Protein AF-A0A9Q1IUN9-F1 (afdb_monomer_lite)

Secondary structure (DSSP, 8-state):
-HHHHHHHHHHHSPPTT--S--PPPPTTTTTTGGGGTT-PPP----SS-------------------------------------------SHHHHHHHHHHHHHHHHHHTTS---HHHHHHHHHHHHHTTS-HHHHHHHHHHHHHHHHHHHHHHHHHHHHHHHHHHHGGGTTSS-----

Sequence (180 aa):
MRDAFNNNRKNAEKRSGDGLKSIKPYKYAECMGFLLRHGKPRKTCSNLEKSREEEEEDEDEEEEEEGRGEQADHQSTKRPLQKPTGNKKTSTSVRAELDVAMKEYLMQRASQREEDDLDLFFRSMATTVRKMPEHVKIDLKLKIHEIVHRAEMELMCAQAQAQSQASHSGWAHGMNTFNF

Structure (mmCIF, N/CA/C/O backbone):
data_AF-A0A9Q1IUN9-F1
#
_entry.id   AF-A0A9Q1IUN9-F1
#
loop_
_atom_site.group_PDB
_atom_site.id
_atom_site.type_symbol
_atom_site.label_atom_id
_atom_site.label_alt_id
_atom_site.label_comp_id
_atom_site.label_asym_id
_atom_site.label_entity_id
_atom_site.label_seq_id
_atom_site.pdbx_PDB_ins_code
_atom_site.Cartn_x
_atom_site.Cartn_y
_atom_site.Cartn_z
_atom_site.occupancy
_atom_site.B_iso_or_equiv
_atom_site.auth_seq_id
_atom_site.auth_comp_id
_atom_site.auth_asym_id
_atom_site.auth_atom_id
_atom_site.pdbx_PDB_model_num
ATOM 1 N N . MET A 1 1 ? -8.934 28.512 9.241 1.00 72.56 1 MET A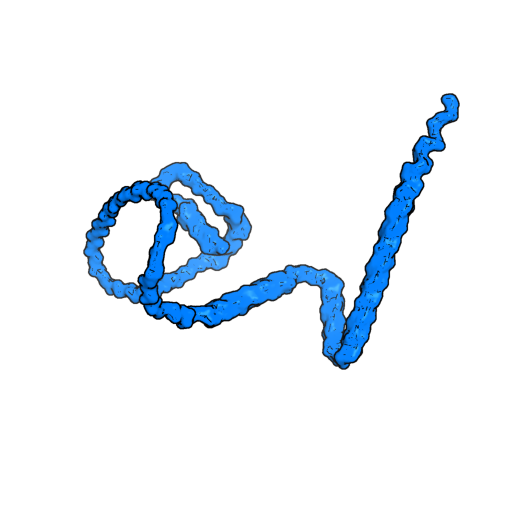 N 1
ATOM 2 C CA . MET A 1 1 ? -9.278 28.762 7.817 1.00 72.56 1 MET A CA 1
ATOM 3 C C . MET A 1 1 ? -10.686 29.334 7.646 1.00 72.56 1 MET A C 1
ATOM 5 O O . MET A 1 1 ? -10.788 30.452 7.163 1.00 72.56 1 MET A O 1
ATOM 9 N N . ARG A 1 2 ? -11.755 28.649 8.094 1.00 80.38 2 ARG A N 1
ATOM 10 C CA . ARG A 1 2 ? -13.145 29.163 8.040 1.00 80.38 2 ARG A CA 1
ATOM 11 C C . ARG A 1 2 ? -13.321 30.525 8.726 1.00 80.38 2 ARG A C 1
ATOM 13 O O . ARG A 1 2 ? -13.939 31.415 8.155 1.00 80.38 2 ARG A O 1
ATOM 20 N N . ASP A 1 3 ? -12.723 30.708 9.901 1.00 81.31 3 ASP A N 1
ATOM 21 C CA . ASP A 1 3 ? -12.873 31.956 10.665 1.00 81.31 3 ASP A CA 1
ATOM 22 C C . ASP A 1 3 ? -12.129 33.135 10.028 1.00 81.31 3 ASP A C 1
ATOM 24 O O . ASP A 1 3 ? -12.653 34.241 10.006 1.00 81.31 3 ASP A O 1
ATOM 28 N N . ALA A 1 4 ? -10.966 32.893 9.413 1.00 83.88 4 ALA A N 1
ATOM 29 C CA . ALA A 1 4 ? -10.219 33.916 8.676 1.00 83.88 4 ALA A CA 1
ATOM 30 C C . ALA A 1 4 ? -10.988 34.409 7.437 1.00 83.88 4 ALA A C 1
ATOM 32 O O . ALA A 1 4 ? -11.047 35.611 7.186 1.00 83.88 4 ALA A O 1
ATOM 33 N N . PHE A 1 5 ? -11.622 33.487 6.703 1.00 85.75 5 PHE A N 1
ATOM 34 C CA . PHE A 1 5 ? -12.505 33.813 5.582 1.00 85.75 5 PHE A CA 1
ATOM 35 C C . PHE A 1 5 ? -13.737 34.608 6.044 1.00 85.75 5 PHE A C 1
ATOM 37 O O . PHE A 1 5 ? -14.050 35.650 5.473 1.00 85.75 5 PHE A O 1
ATOM 44 N N . ASN A 1 6 ? -14.389 34.174 7.128 1.00 83.31 6 ASN A N 1
ATOM 45 C CA . ASN A 1 6 ? -15.547 34.873 7.691 1.00 83.31 6 ASN A CA 1
ATOM 46 C C . ASN A 1 6 ? -15.196 36.273 8.214 1.00 83.31 6 ASN A C 1
ATOM 48 O O . ASN A 1 6 ? -15.979 37.200 8.028 1.00 83.31 6 ASN A O 1
ATOM 52 N N . ASN A 1 7 ? -14.037 36.435 8.858 1.00 82.75 7 ASN A N 1
ATOM 53 C CA . ASN A 1 7 ? -13.590 37.720 9.393 1.00 82.75 7 ASN A CA 1
ATOM 54 C C . ASN A 1 7 ? -13.243 38.707 8.270 1.00 82.75 7 ASN A C 1
ATOM 56 O O . ASN A 1 7 ? -13.704 39.843 8.281 1.00 82.75 7 ASN A O 1
ATOM 60 N N . ASN A 1 8 ? -12.509 38.258 7.244 1.00 85.44 8 ASN A N 1
ATOM 61 C CA . ASN A 1 8 ? -12.222 39.096 6.078 1.00 85.44 8 ASN A CA 1
ATOM 62 C C . ASN A 1 8 ? -13.508 39.525 5.354 1.00 85.44 8 ASN A C 1
ATOM 64 O O . ASN A 1 8 ? -13.620 40.680 4.961 1.00 85.44 8 ASN A O 1
ATOM 68 N N . ARG A 1 9 ? -14.498 38.629 5.245 1.00 83.56 9 ARG A N 1
ATOM 69 C CA . ARG A 1 9 ? -15.792 38.944 4.633 1.00 83.56 9 ARG A CA 1
ATOM 70 C C . ARG A 1 9 ? -16.562 40.014 5.408 1.00 83.56 9 ARG A C 1
ATOM 72 O O . ARG A 1 9 ? -17.039 40.955 4.792 1.00 83.56 9 ARG A O 1
ATOM 79 N N . LYS A 1 10 ? -16.649 39.896 6.739 1.00 82.00 10 LYS A N 1
ATOM 80 C CA . LYS A 1 10 ? -17.292 40.911 7.595 1.00 82.00 10 LYS A CA 1
ATOM 81 C C . LYS A 1 10 ? -16.622 42.277 7.462 1.00 82.00 10 LYS A 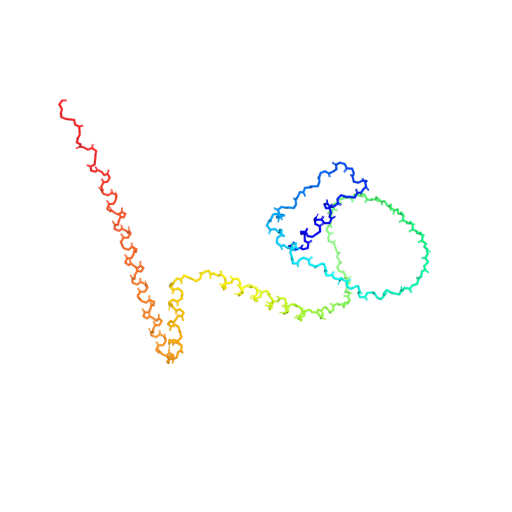C 1
ATOM 83 O O . LYS A 1 10 ? -17.305 43.288 7.448 1.00 82.00 10 LYS A O 1
ATOM 88 N N . ASN A 1 11 ? -15.299 42.291 7.325 1.00 78.50 11 ASN A N 1
ATOM 89 C CA . ASN A 1 11 ? -14.546 43.528 7.146 1.00 78.50 11 ASN A CA 1
ATOM 90 C C . ASN A 1 11 ? -14.668 44.094 5.724 1.00 78.50 11 ASN A C 1
ATOM 92 O O . ASN A 1 11 ? -14.424 45.275 5.537 1.00 78.50 11 ASN A O 1
ATOM 96 N N . ALA A 1 12 ? -15.026 43.271 4.731 1.00 78.62 12 ALA A N 1
ATOM 97 C CA . ALA A 1 12 ? -15.251 43.690 3.347 1.00 78.62 12 ALA A CA 1
ATOM 98 C C . ALA A 1 12 ? -16.657 44.274 3.098 1.00 78.62 12 ALA A C 1
ATOM 100 O O . ALA A 1 12 ? -16.882 44.899 2.059 1.00 78.62 12 ALA A O 1
ATOM 101 N N . GLU A 1 13 ? -17.602 44.070 4.022 1.00 80.38 13 GLU A N 1
ATOM 102 C CA . GLU A 1 13 ? -18.931 44.686 3.989 1.00 80.38 13 GLU A CA 1
ATOM 103 C C . GLU A 1 13 ? -18.785 46.190 4.288 1.00 80.38 13 GLU A C 1
ATOM 105 O O . GLU A 1 13 ? -18.650 46.595 5.440 1.00 80.38 13 GLU A O 1
ATOM 110 N N . LYS A 1 14 ? -18.766 47.015 3.230 1.00 73.31 14 LYS A N 1
ATOM 111 C CA . LYS A 1 14 ? -18.623 48.477 3.326 1.00 73.31 14 LYS A CA 1
ATOM 112 C C . LYS A 1 14 ? -19.720 49.060 4.214 1.00 73.31 14 LYS A C 1
ATOM 114 O O . LYS A 1 14 ? -20.904 48.843 3.948 1.00 73.31 14 LYS A O 1
ATOM 119 N N . ARG A 1 15 ? -19.338 49.833 5.227 1.00 74.75 15 ARG A N 1
ATOM 120 C CA . ARG A 1 15 ? -20.282 50.593 6.057 1.00 74.75 15 ARG A CA 1
ATOM 121 C C . ARG A 1 15 ? -20.416 52.017 5.514 1.00 74.75 15 ARG A C 1
ATOM 123 O O . ARG A 1 15 ? -19.477 52.552 4.930 1.00 74.75 15 ARG A O 1
ATOM 130 N N . SER A 1 16 ? -21.585 52.641 5.675 1.00 69.81 16 SER A N 1
ATOM 131 C CA . SER A 1 16 ? -21.755 54.060 5.324 1.00 69.81 16 SER A CA 1
ATOM 132 C C . SER A 1 16 ? -20.737 54.902 6.095 1.00 69.81 16 SER A C 1
ATOM 134 O O . SER A 1 16 ? -20.696 54.833 7.318 1.00 69.81 16 SER A O 1
ATOM 136 N N . GLY A 1 17 ? -19.904 55.657 5.375 1.00 74.38 17 GLY A N 1
ATOM 137 C CA . GLY A 1 17 ? -18.778 56.411 5.940 1.00 74.38 17 GLY A CA 1
ATOM 138 C C . GLY A 1 17 ? -17.401 55.791 5.678 1.00 74.38 17 GLY A C 1
ATOM 139 O O . GLY A 1 17 ? -16.397 56.481 5.850 1.00 74.38 17 GLY A O 1
ATOM 140 N N . ASP A 1 18 ? -17.327 54.547 5.184 1.00 69.75 18 ASP A N 1
ATOM 141 C CA . ASP A 1 18 ? -16.078 54.005 4.645 1.00 69.75 18 ASP A CA 1
ATOM 142 C C . ASP A 1 18 ? -15.707 54.797 3.388 1.00 69.75 18 ASP A C 1
ATOM 144 O O . ASP A 1 18 ? -16.240 54.585 2.294 1.00 69.75 18 ASP A O 1
ATOM 148 N N . GLY A 1 19 ? -14.784 55.746 3.555 1.00 68.19 19 GLY A N 1
ATOM 149 C CA . GLY A 1 19 ? -14.113 56.419 2.449 1.00 68.19 19 GLY A CA 1
ATOM 150 C C . GLY A 1 19 ? -13.451 55.417 1.494 1.00 68.19 19 GLY A C 1
ATOM 151 O O . GLY A 1 19 ? -13.441 54.212 1.730 1.00 68.19 19 GLY A O 1
ATOM 152 N N . LEU A 1 20 ? -12.873 55.929 0.407 1.00 65.56 20 LEU A N 1
ATOM 153 C CA . LEU A 1 20 ? -12.404 55.220 -0.799 1.00 65.56 20 LEU A CA 1
ATOM 154 C C . LEU A 1 20 ? -11.299 54.137 -0.613 1.00 65.56 20 LEU A C 1
ATOM 156 O O . LEU A 1 20 ? -10.482 53.924 -1.505 1.00 65.56 20 LEU A O 1
ATOM 160 N N . LYS A 1 21 ? -11.212 53.443 0.524 1.00 67.19 21 LYS A N 1
ATOM 161 C CA . LYS A 1 21 ? -10.241 52.380 0.783 1.00 67.19 21 LYS A CA 1
ATOM 162 C C . LYS A 1 21 ? -10.675 51.116 0.043 1.00 67.19 21 LYS A C 1
ATOM 164 O O . LYS A 1 21 ? -11.642 50.448 0.403 1.00 67.19 21 LYS A O 1
ATOM 169 N N . SER A 1 22 ? -9.946 50.773 -1.014 1.00 74.00 22 SER A N 1
ATOM 170 C CA . SER A 1 22 ? -10.119 49.501 -1.711 1.00 74.00 22 SER A CA 1
ATOM 171 C C . SER A 1 22 ? -9.695 48.350 -0.796 1.00 74.00 22 SER A C 1
ATOM 173 O O . SER A 1 22 ? -8.509 48.185 -0.501 1.00 74.00 22 SER A O 1
ATOM 175 N N . ILE A 1 23 ? -10.653 47.544 -0.344 1.00 81.06 23 ILE A N 1
ATOM 176 C CA . ILE A 1 23 ? -10.372 46.357 0.467 1.00 81.06 23 ILE A CA 1
ATOM 177 C C . ILE A 1 23 ? -9.854 45.251 -0.450 1.00 81.06 23 ILE A C 1
ATOM 179 O O . ILE A 1 23 ? -10.505 44.873 -1.425 1.00 81.06 23 ILE A O 1
ATOM 183 N N . LYS A 1 24 ? -8.665 44.728 -0.137 1.00 83.19 24 LYS A N 1
ATOM 184 C CA . LYS A 1 24 ? -8.052 43.639 -0.900 1.00 83.19 24 LYS A CA 1
ATOM 185 C C . LYS A 1 24 ? -8.835 42.333 -0.681 1.00 83.19 24 LYS A C 1
ATOM 187 O O . LYS A 1 24 ? -9.044 41.956 0.476 1.00 83.19 24 LYS A O 1
ATOM 192 N N . PRO A 1 25 ? -9.223 41.611 -1.750 1.00 84.12 25 PRO A N 1
ATOM 193 C CA . PRO A 1 25 ? -9.943 40.349 -1.620 1.00 84.12 25 PRO A CA 1
ATOM 194 C C . PRO A 1 25 ? -9.088 39.278 -0.931 1.00 84.12 25 PRO A C 1
ATOM 196 O O . PRO A 1 25 ? -7.863 39.229 -1.084 1.00 84.12 25 PRO A O 1
ATOM 199 N N . TYR A 1 26 ? -9.742 38.399 -0.166 1.00 88.19 26 TYR A N 1
ATOM 200 C CA . TYR A 1 26 ? -9.075 37.280 0.496 1.00 88.19 26 TYR A CA 1
ATOM 201 C C . TYR A 1 26 ? -8.430 36.335 -0.525 1.00 88.19 26 TYR A C 1
ATOM 203 O O . TYR A 1 26 ? -9.086 35.894 -1.466 1.00 88.19 26 TYR A O 1
ATOM 211 N N . LYS A 1 27 ? -7.165 35.954 -0.289 1.00 90.38 27 LYS A N 1
ATOM 212 C CA . LYS A 1 27 ? -6.340 35.133 -1.200 1.00 90.38 27 LYS A CA 1
ATOM 213 C C . LYS A 1 27 ? -7.010 33.828 -1.662 1.00 90.38 27 LYS A C 1
ATOM 215 O O . LYS A 1 27 ? -6.710 33.350 -2.746 1.00 90.38 27 LYS A O 1
ATOM 220 N N . TYR A 1 28 ? -7.898 33.258 -0.848 1.00 90.94 28 TYR A N 1
ATOM 221 C CA . TYR A 1 28 ? -8.587 31.996 -1.139 1.00 90.94 28 TYR A CA 1
ATOM 222 C C . TYR A 1 28 ? -10.106 32.162 -1.251 1.00 90.94 28 TYR A C 1
ATOM 224 O O . TYR A 1 28 ? -10.840 31.222 -0.960 1.00 90.94 28 TYR A O 1
ATOM 232 N N . ALA A 1 29 ? -10.592 33.356 -1.608 1.00 86.62 29 ALA A N 1
ATOM 233 C CA . ALA A 1 29 ? -12.025 33.633 -1.670 1.00 86.62 29 ALA A CA 1
ATOM 234 C C . ALA A 1 29 ? -12.775 32.667 -2.603 1.00 86.62 29 ALA A C 1
ATOM 236 O O . ALA A 1 29 ? -13.803 32.122 -2.209 1.00 86.62 29 ALA A O 1
ATOM 237 N N . GLU A 1 30 ? -12.218 32.399 -3.786 1.00 87.75 30 GLU A N 1
ATOM 238 C CA . GLU A 1 30 ? -12.815 31.523 -4.803 1.00 87.75 30 GLU A CA 1
ATOM 239 C C . GLU A 1 30 ? -12.954 30.080 -4.300 1.00 87.75 30 GLU A C 1
ATOM 241 O O . GLU A 1 30 ? -14.054 29.529 -4.264 1.00 87.75 30 GLU A O 1
ATOM 246 N N . CYS A 1 31 ? -11.866 29.493 -3.793 1.00 88.69 31 CYS A N 1
ATOM 247 C CA . CYS A 1 31 ? -11.878 28.123 -3.277 1.00 88.69 31 CYS A CA 1
ATOM 248 C C . CYS A 1 31 ? -12.666 27.972 -1.968 1.00 88.69 31 CYS A C 1
ATOM 250 O O . CYS A 1 31 ? -13.022 26.858 -1.608 1.00 88.69 31 CYS A O 1
ATOM 252 N N . MET A 1 32 ? -12.927 29.061 -1.234 1.00 87.38 32 MET A N 1
ATOM 253 C CA . MET A 1 32 ? -13.692 29.053 0.022 1.00 87.38 32 MET A CA 1
ATOM 254 C C . MET A 1 32 ? -15.185 29.350 -0.183 1.00 87.38 32 MET A C 1
ATOM 256 O O . MET A 1 32 ? -15.946 29.318 0.786 1.00 87.38 32 MET A O 1
ATOM 260 N N . GLY A 1 33 ? -15.640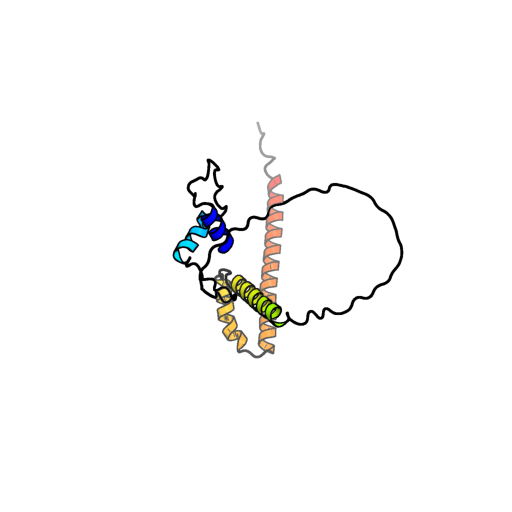 29.574 -1.422 1.00 85.00 33 GLY A N 1
ATOM 261 C CA . GLY A 1 33 ? -17.047 29.847 -1.737 1.00 85.00 33 GLY A CA 1
ATOM 262 C C . GLY A 1 33 ? -18.011 28.749 -1.272 1.00 85.00 33 GLY A C 1
ATOM 263 O O . GLY A 1 33 ? -19.121 29.041 -0.827 1.00 85.00 33 GLY A O 1
ATOM 264 N N . PHE A 1 34 ? -17.573 27.485 -1.252 1.00 89.06 34 PHE A N 1
ATOM 265 C CA . PHE A 1 34 ? -18.389 26.369 -0.752 1.00 89.06 34 PHE A CA 1
ATOM 266 C C . PHE A 1 34 ? -18.766 26.511 0.735 1.00 89.06 34 PHE A C 1
ATOM 268 O O . PHE A 1 34 ? -19.790 25.976 1.168 1.00 89.06 34 PHE A O 1
ATOM 275 N N . LEU A 1 35 ? -17.986 27.266 1.525 1.00 87.06 35 LEU A N 1
ATOM 276 C CA . LEU A 1 35 ? -18.287 27.517 2.937 1.00 87.06 35 LEU A CA 1
ATOM 277 C C . LEU A 1 35 ? -19.573 28.326 3.121 1.00 87.06 35 LEU A C 1
ATOM 279 O O . LEU A 1 35 ? -20.178 28.241 4.188 1.00 87.06 35 LEU A O 1
ATOM 283 N N . LEU A 1 36 ? -20.019 29.064 2.099 1.00 80.88 36 LEU A N 1
ATOM 284 C CA . LEU A 1 36 ? -21.261 29.837 2.138 1.00 80.88 36 LEU A CA 1
ATOM 285 C C . LEU A 1 36 ? -22.485 28.925 2.278 1.00 80.88 36 LEU A C 1
ATOM 287 O O . LEU A 1 36 ? -23.382 29.214 3.068 1.00 80.88 36 LEU A O 1
ATOM 291 N N . ARG A 1 37 ? -22.486 27.777 1.588 1.00 82.81 37 ARG A N 1
ATOM 292 C CA . ARG A 1 37 ? -23.610 26.826 1.589 1.00 82.81 37 ARG A CA 1
ATOM 293 C C . ARG A 1 37 ? -23.842 26.179 2.959 1.00 82.81 37 ARG A C 1
ATOM 295 O O . ARG A 1 37 ? -24.975 25.874 3.316 1.00 82.81 37 ARG A O 1
ATOM 302 N N . HIS A 1 38 ? -22.779 25.996 3.742 1.00 78.31 38 HIS A N 1
ATOM 303 C CA . HIS A 1 38 ? -22.807 25.288 5.034 1.00 78.31 38 HIS A CA 1
ATOM 304 C C . HIS A 1 38 ? -22.421 26.198 6.219 1.00 78.31 38 HIS A C 1
ATOM 306 O O . HIS A 1 38 ? -22.106 25.752 7.329 1.00 78.31 38 HIS A O 1
ATOM 312 N N . GLY A 1 39 ? -22.436 27.506 5.971 1.00 76.19 39 GLY A N 1
ATOM 313 C CA . GLY A 1 39 ? -21.833 28.567 6.762 1.00 76.19 39 GLY A CA 1
ATOM 314 C C . GLY A 1 39 ? -22.674 29.129 7.903 1.00 76.19 39 GLY A C 1
ATOM 315 O O . GLY A 1 39 ? -22.612 30.334 8.108 1.00 76.19 39 GLY A O 1
ATOM 316 N N . LYS A 1 40 ? -23.485 28.348 8.632 1.00 77.19 40 LYS A N 1
ATOM 317 C CA . LYS A 1 40 ? -24.317 28.940 9.701 1.00 77.19 40 LYS A CA 1
ATOM 318 C C . LYS A 1 40 ? -23.425 29.537 10.810 1.00 77.19 40 LYS A C 1
ATOM 320 O O . LYS A 1 40 ? -22.537 28.824 11.294 1.00 77.19 40 LYS A O 1
ATOM 325 N N . PRO A 1 41 ? -23.609 30.815 11.200 1.00 73.00 41 PRO A N 1
ATOM 326 C CA . PRO A 1 41 ? -22.869 31.398 12.310 1.00 73.00 41 PRO A CA 1
ATOM 327 C C . PRO A 1 41 ? -23.253 30.661 13.593 1.00 73.00 41 PRO A C 1
ATOM 329 O O . PRO A 1 41 ? -24.433 30.440 13.868 1.00 73.00 41 PRO A O 1
ATOM 332 N N . ARG A 1 42 ? -22.253 30.244 14.371 1.00 77.00 42 ARG A N 1
ATOM 333 C CA . ARG A 1 42 ? -22.508 29.671 15.693 1.00 77.00 42 ARG A CA 1
ATOM 334 C C . ARG A 1 42 ? -22.925 30.811 16.614 1.00 77.00 42 ARG A C 1
ATOM 336 O O . ARG A 1 42 ? -22.262 31.847 16.629 1.00 77.00 42 ARG A O 1
ATOM 343 N N . LYS A 1 43 ? -24.001 30.619 17.377 1.00 74.00 43 LYS A N 1
ATOM 344 C CA . LYS A 1 43 ? -24.307 31.500 18.504 1.00 74.00 43 LYS A CA 1
ATOM 345 C C . LYS A 1 43 ? -23.231 31.249 19.554 1.00 74.00 43 LYS A C 1
ATOM 347 O O . LYS A 1 43 ? -23.158 30.158 20.108 1.00 74.00 43 LYS A O 1
ATOM 352 N N . THR A 1 44 ? -22.347 32.214 19.751 1.00 73.88 44 THR A N 1
ATOM 353 C CA . THR A 1 44 ? -21.416 32.191 20.874 1.00 73.88 44 THR A CA 1
ATOM 354 C C . THR A 1 44 ? -22.200 32.625 22.100 1.00 73.88 44 THR A C 1
ATOM 356 O O . THR A 1 44 ? -22.578 33.790 22.208 1.00 73.88 44 THR A O 1
ATOM 359 N N . CYS A 1 45 ? -22.502 31.687 22.990 1.00 63.84 45 CYS A N 1
ATOM 360 C CA . CYS A 1 45 ? -22.988 32.035 24.316 1.00 63.84 45 CYS A CA 1
ATOM 361 C C . CYS A 1 45 ? -21.776 32.500 25.129 1.00 63.84 45 CYS A C 1
ATOM 363 O O . CYS A 1 45 ? -20.788 31.773 25.223 1.00 63.84 45 CYS A O 1
ATOM 365 N N . SER A 1 46 ? -21.824 33.727 25.646 1.00 71.69 46 SER A N 1
ATOM 366 C CA . SER A 1 46 ? -20.876 34.166 26.668 1.00 71.69 46 SER A CA 1
ATOM 367 C C . SER A 1 46 ? -21.216 33.436 27.964 1.00 71.69 46 SER A C 1
ATOM 369 O O . SER A 1 46 ? -22.390 33.331 28.306 1.00 71.69 46 SER A O 1
ATOM 371 N N . ASN A 1 47 ? -20.205 32.942 28.677 1.00 64.56 47 ASN A N 1
ATOM 372 C CA . ASN A 1 47 ? -20.391 32.404 30.027 1.00 64.56 47 ASN A CA 1
ATOM 373 C C . ASN A 1 47 ? -20.509 33.518 31.083 1.00 64.56 47 ASN A C 1
ATOM 375 O O . ASN A 1 47 ? -20.633 33.206 32.262 1.00 64.56 47 ASN A O 1
ATOM 379 N N . LEU A 1 48 ? -20.459 34.798 30.687 1.00 59.69 48 LEU A N 1
ATOM 380 C CA . LEU A 1 48 ? -20.904 35.875 31.562 1.00 59.69 48 LEU A CA 1
ATOM 381 C C . LEU A 1 48 ? -22.428 35.927 31.545 1.00 59.69 48 LEU A C 1
ATOM 383 O O . LEU A 1 48 ? -23.051 36.145 30.504 1.00 59.69 48 LEU A O 1
ATOM 387 N N . GLU A 1 49 ? -22.995 3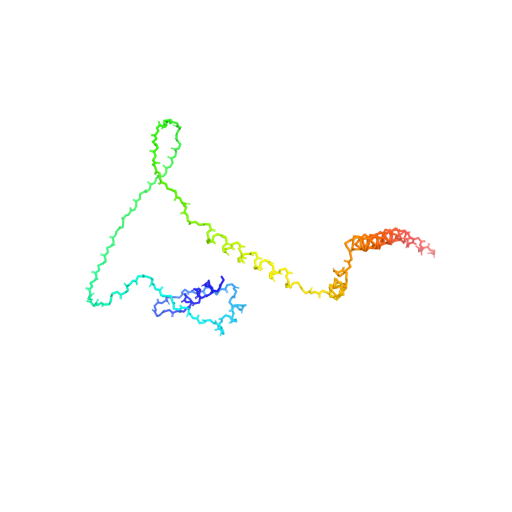5.728 32.724 1.00 50.56 49 GLU A N 1
ATOM 388 C CA . GLU A 1 49 ? -24.387 35.985 33.038 1.00 50.56 49 GLU A CA 1
ATOM 389 C C . GLU A 1 49 ? -24.719 37.426 32.629 1.00 50.56 49 GLU A C 1
ATOM 391 O O . GLU A 1 49 ? -24.196 38.393 33.180 1.00 50.56 49 GLU A O 1
ATOM 396 N N . LYS A 1 50 ? -25.525 37.573 31.574 1.00 51.22 50 LYS A N 1
ATOM 397 C CA . LYS A 1 50 ? -26.068 38.867 31.171 1.00 51.22 50 LYS A CA 1
ATOM 398 C C . LYS A 1 50 ? -27.264 39.143 32.071 1.00 51.22 50 LYS A C 1
ATOM 400 O O . LYS A 1 50 ? -28.393 38.820 31.703 1.00 51.22 50 LYS A O 1
ATOM 405 N N . SER A 1 51 ? -27.003 39.710 33.243 1.00 43.16 51 SER A N 1
ATOM 406 C CA . SER A 1 51 ? -28.020 40.412 34.019 1.00 43.16 51 SER A CA 1
ATOM 407 C C . SER A 1 51 ? -28.541 41.535 33.129 1.00 43.16 51 SER A C 1
ATOM 409 O O . SER A 1 51 ? -27.797 42.418 32.706 1.00 43.16 51 SER A O 1
ATOM 411 N N . ARG A 1 52 ? -29.801 41.420 32.731 1.00 49.28 52 ARG A N 1
ATOM 412 C CA . ARG A 1 52 ? -30.532 42.461 32.026 1.00 49.28 52 ARG A CA 1
ATOM 413 C C . ARG A 1 52 ? -31.203 43.304 33.096 1.00 49.28 52 ARG A C 1
ATOM 415 O O . ARG A 1 52 ? -32.075 42.767 33.760 1.00 49.28 52 ARG A O 1
ATOM 422 N N . GLU A 1 53 ? -30.826 44.569 33.192 1.00 42.97 53 GLU A N 1
ATOM 423 C CA . GLU A 1 53 ? -31.730 45.704 33.385 1.00 42.97 53 GLU A CA 1
ATOM 424 C C . GLU A 1 53 ? -30.971 46.997 33.050 1.00 42.97 53 GLU A C 1
ATOM 426 O O . GLU A 1 53 ? -29.743 47.018 33.020 1.00 42.97 53 GLU A O 1
ATOM 431 N N . GLU A 1 54 ? -31.739 47.969 32.583 1.00 45.94 54 GLU A N 1
ATOM 432 C CA . GLU A 1 54 ? -31.364 49.191 31.871 1.00 45.94 54 GLU A CA 1
ATOM 433 C C . GLU A 1 54 ? -30.641 50.194 32.778 1.00 45.94 54 GLU A C 1
ATOM 435 O O . GLU A 1 54 ? -31.015 50.302 33.937 1.00 45.94 54 GLU A O 1
ATOM 440 N N . GLU A 1 55 ? -29.658 50.932 32.250 1.00 37.28 55 GLU A N 1
ATOM 441 C CA . GLU A 1 55 ? -29.549 52.400 32.353 1.00 37.28 55 GLU A CA 1
ATOM 442 C C . GLU A 1 55 ? -28.286 52.902 31.633 1.00 37.28 55 GLU A C 1
ATOM 444 O O . GLU A 1 55 ? -27.306 52.177 31.450 1.00 37.28 55 GLU A O 1
ATOM 449 N N . GLU A 1 56 ? -28.415 54.115 31.103 1.00 45.53 56 GLU A N 1
ATOM 450 C CA . GLU A 1 56 ? -27.395 54.926 30.447 1.00 45.53 56 GLU A CA 1
ATOM 451 C C . GLU A 1 56 ? -26.210 55.174 31.386 1.00 45.53 56 GLU A C 1
ATOM 453 O O . GLU A 1 56 ? -26.427 55.356 32.575 1.00 45.53 56 GLU A O 1
ATOM 458 N N . GLU A 1 57 ? -24.989 55.233 30.854 1.00 35.38 57 GLU A N 1
ATOM 459 C CA . GLU A 1 57 ? -24.039 56.305 31.179 1.00 35.38 57 GLU A CA 1
ATOM 460 C C . GLU A 1 57 ? -22.806 56.191 30.275 1.00 35.38 57 GLU A C 1
ATOM 462 O O . GLU A 1 57 ? -22.173 55.138 30.145 1.00 35.38 57 GLU A O 1
ATOM 467 N N . ASP A 1 58 ? -22.560 57.297 29.576 1.00 37.94 58 ASP A N 1
ATOM 468 C CA . ASP A 1 58 ? -21.296 57.654 28.955 1.00 37.94 58 ASP A CA 1
ATOM 469 C C . ASP A 1 58 ? -20.187 57.622 30.006 1.00 37.94 58 ASP A C 1
ATOM 471 O O . ASP A 1 58 ? -20.401 58.096 31.114 1.00 37.94 58 ASP A O 1
ATOM 475 N N . GLU A 1 59 ? -18.997 57.147 29.645 1.00 38.72 59 GLU A N 1
ATOM 476 C CA . GLU A 1 59 ? -17.759 57.690 30.207 1.00 38.72 59 GLU A CA 1
ATOM 477 C C . GLU A 1 59 ? -16.590 57.308 29.292 1.00 38.72 59 GLU A C 1
ATOM 479 O O . GLU A 1 59 ? -16.109 56.170 29.238 1.00 38.72 59 GLU A O 1
ATOM 484 N N . ASP A 1 60 ? -16.222 58.304 28.486 1.00 36.62 60 ASP A N 1
ATOM 485 C CA . ASP A 1 60 ? -14.886 58.502 27.950 1.00 36.62 60 ASP A CA 1
ATOM 486 C C . ASP A 1 60 ? -13.869 58.452 29.093 1.00 36.62 60 ASP A C 1
ATOM 488 O O . ASP A 1 60 ? -14.082 59.073 30.127 1.00 36.62 60 ASP A O 1
ATOM 492 N N . GLU A 1 61 ? -12.728 57.802 28.876 1.00 39.19 61 GLU A N 1
ATOM 493 C CA . GLU A 1 61 ? -11.488 58.250 29.509 1.00 39.19 61 GLU A CA 1
ATOM 494 C C . GLU A 1 61 ? -10.313 57.941 28.571 1.00 39.19 61 GLU A C 1
ATOM 496 O O . GLU A 1 61 ? -9.847 56.808 28.397 1.00 39.19 61 GLU A O 1
ATOM 501 N N . GLU A 1 62 ? -9.931 59.019 27.887 1.00 33.75 62 GLU A N 1
ATOM 502 C CA . GLU A 1 62 ? -8.613 59.338 27.351 1.00 33.75 62 GLU A CA 1
ATOM 503 C C . GLU A 1 62 ? -7.559 59.151 28.471 1.00 33.75 62 GLU A C 1
ATOM 505 O O . GLU A 1 62 ? -7.877 59.157 29.653 1.00 33.75 62 GLU A O 1
ATOM 510 N N . GLU A 1 63 ? -6.306 58.802 28.217 1.00 38.34 63 GLU A N 1
ATOM 511 C CA . GLU A 1 63 ? -5.206 59.716 27.876 1.00 38.34 63 GLU A CA 1
ATOM 512 C C . GLU A 1 63 ? -3.930 58.837 27.959 1.00 38.34 63 GLU A C 1
ATOM 514 O O . GLU A 1 63 ? -3.854 57.919 28.780 1.00 38.34 63 GLU A O 1
ATOM 519 N N . GLU A 1 64 ? -3.057 58.847 26.946 1.00 37.97 64 GLU A N 1
ATOM 520 C CA . GLU A 1 64 ? -1.773 59.588 26.931 1.00 37.97 64 GLU A CA 1
ATOM 521 C C . GLU A 1 64 ? -0.717 59.026 27.914 1.00 37.97 64 GLU A C 1
ATOM 523 O O . GLU A 1 64 ? -1.014 58.527 28.987 1.00 37.97 64 GLU A O 1
ATOM 528 N N . GLU A 1 65 ? 0.585 59.008 27.664 1.00 36.97 65 GLU A N 1
ATOM 529 C CA . GLU A 1 65 ? 1.433 59.402 26.549 1.00 36.97 65 GLU A CA 1
ATOM 530 C C . GLU A 1 65 ? 2.810 58.740 26.777 1.00 36.97 65 GLU A C 1
ATOM 532 O O . GLU A 1 65 ? 3.122 58.242 27.856 1.00 36.97 65 GLU A O 1
ATOM 537 N N . GLU A 1 66 ? 3.605 58.762 25.710 1.00 31.62 66 GLU A N 1
ATOM 538 C CA . GLU A 1 66 ? 5.065 58.901 25.616 1.00 31.62 66 GLU A CA 1
ATOM 539 C C . GLU A 1 66 ? 6.047 58.384 26.690 1.00 31.62 66 GLU A C 1
ATOM 541 O O . GLU A 1 66 ? 5.963 58.628 27.888 1.00 31.62 66 GLU A O 1
ATOM 546 N N . GLY A 1 67 ? 7.161 57.815 26.203 1.00 33.84 67 GLY A N 1
ATOM 547 C CA . GLY A 1 67 ? 8.349 57.649 27.046 1.00 33.84 67 GLY A CA 1
ATOM 548 C C . GLY A 1 67 ? 9.531 56.889 26.444 1.00 33.84 67 GLY A C 1
ATOM 549 O O . GLY A 1 67 ? 9.919 55.848 26.955 1.00 33.84 67 GLY A O 1
ATOM 550 N N . ARG A 1 68 ? 10.081 57.419 25.348 1.00 32.59 68 ARG A N 1
ATOM 551 C CA . ARG A 1 68 ? 11.438 57.253 24.768 1.00 32.59 68 ARG A CA 1
ATOM 552 C C . ARG A 1 68 ? 12.570 56.621 25.628 1.00 32.59 68 ARG A C 1
ATOM 554 O O . ARG A 1 68 ? 12.746 56.973 26.786 1.00 32.59 68 ARG A O 1
ATOM 561 N N . GLY A 1 69 ? 13.488 55.920 24.936 1.00 32.50 69 GLY A N 1
ATOM 562 C CA . GLY A 1 69 ? 14.942 55.851 25.238 1.00 32.50 69 GLY A CA 1
ATOM 563 C C . GLY A 1 69 ? 15.460 54.451 25.610 1.00 32.50 69 GLY A C 1
ATOM 564 O O . GLY A 1 69 ? 15.161 53.946 26.680 1.00 32.50 69 GLY A O 1
ATOM 565 N N . GLU A 1 70 ? 16.031 53.669 24.689 1.00 34.69 70 GLU A N 1
ATOM 566 C CA . GLU A 1 70 ? 17.455 53.599 24.281 1.00 34.69 70 GLU A CA 1
ATOM 567 C C . GLU A 1 70 ? 18.485 53.132 25.339 1.00 34.69 70 GLU A C 1
ATOM 569 O O . GLU A 1 70 ? 18.812 53.836 26.282 1.00 34.69 70 GLU A O 1
ATOM 574 N N . GLN A 1 71 ? 19.078 51.975 25.005 1.00 34.03 71 GLN A N 1
ATOM 575 C CA . GLN A 1 71 ? 20.491 51.574 25.109 1.00 34.03 71 GLN A CA 1
ATOM 576 C C . GLN A 1 71 ? 21.172 51.172 26.438 1.00 34.03 71 GLN A C 1
ATOM 578 O O . GLN A 1 71 ? 21.112 51.831 27.465 1.00 34.03 71 GLN A O 1
ATOM 583 N N . ALA A 1 72 ? 21.992 50.127 26.238 1.00 35.28 72 ALA A N 1
ATOM 584 C CA . ALA A 1 72 ? 23.276 49.794 26.861 1.00 35.28 72 ALA A CA 1
ATOM 585 C C . ALA A 1 72 ? 23.296 49.012 28.192 1.00 35.28 72 ALA A C 1
ATOM 587 O O . ALA A 1 72 ? 23.084 49.529 29.280 1.00 35.28 72 ALA A O 1
ATOM 588 N N . ASP A 1 73 ? 23.611 47.719 28.031 1.00 35.66 73 ASP A N 1
ATOM 589 C CA . ASP A 1 73 ? 24.779 47.021 28.596 1.00 35.66 73 ASP A CA 1
ATOM 590 C C . ASP A 1 73 ? 25.283 47.483 29.977 1.00 35.66 73 ASP A C 1
ATOM 592 O O . ASP A 1 73 ? 25.864 48.555 30.094 1.00 35.66 73 ASP A O 1
ATOM 596 N N . HIS A 1 74 ? 25.153 46.624 30.997 1.00 40.78 74 HIS A N 1
ATOM 597 C CA . HIS A 1 74 ? 26.273 46.303 31.885 1.00 40.78 74 HIS A CA 1
ATOM 598 C C . HIS A 1 74 ? 26.012 45.096 32.798 1.00 40.78 74 HIS A C 1
ATOM 600 O O . HIS A 1 74 ? 24.893 44.732 33.157 1.00 40.78 74 HIS A O 1
ATOM 606 N N . GLN A 1 75 ? 27.135 44.465 33.130 1.00 38.25 75 GLN A N 1
ATOM 607 C CA . GLN A 1 75 ? 27.334 43.216 33.849 1.00 38.25 75 GLN A CA 1
ATOM 608 C C . GLN A 1 75 ? 26.775 43.168 35.278 1.00 38.25 75 GLN A C 1
ATOM 610 O O . GLN A 1 75 ? 26.840 44.130 36.030 1.00 38.25 75 GLN A O 1
ATOM 615 N N . SER A 1 76 ? 26.423 41.934 35.662 1.00 43.41 76 SER A N 1
ATOM 616 C CA . SER A 1 76 ? 26.733 41.277 36.941 1.00 43.41 76 SER A CA 1
ATOM 617 C C . SER A 1 76 ? 26.451 42.049 38.235 1.00 43.41 76 SER A C 1
ATOM 619 O O . SER A 1 76 ? 27.196 42.937 38.633 1.00 43.41 76 SER A O 1
ATOM 621 N N . THR A 1 77 ? 25.476 41.571 39.013 1.00 37.72 77 THR A N 1
ATOM 622 C CA . THR A 1 77 ? 25.719 41.035 40.368 1.00 37.72 77 THR A CA 1
ATOM 623 C C . THR A 1 77 ? 24.418 40.565 41.040 1.00 37.72 77 THR A C 1
ATOM 625 O O . THR A 1 77 ? 23.359 41.148 40.857 1.00 37.72 77 THR A O 1
ATOM 628 N N . LYS A 1 78 ? 24.564 39.542 41.899 1.00 39.97 78 LYS A N 1
ATOM 629 C CA . LYS A 1 78 ? 23.723 39.210 43.072 1.00 39.97 78 LYS A CA 1
ATOM 630 C C . LYS A 1 78 ? 22.331 38.579 42.828 1.00 39.97 78 LYS A C 1
ATOM 632 O O . LYS A 1 78 ? 21.329 39.239 42.596 1.00 39.97 78 LYS A O 1
ATOM 637 N N . ARG A 1 79 ? 22.260 37.258 43.071 1.00 42.31 79 ARG A N 1
ATOM 638 C CA . ARG A 1 79 ? 21.110 36.597 43.745 1.00 42.31 79 ARG A CA 1
ATOM 639 C C . ARG A 1 79 ? 20.851 37.286 45.106 1.00 42.31 79 ARG A C 1
ATOM 641 O O . ARG A 1 79 ? 21.818 37.847 45.621 1.00 42.31 79 ARG A O 1
ATOM 648 N N . PRO A 1 80 ? 19.678 37.171 45.770 1.00 48.19 80 PRO A N 1
ATOM 649 C CA . PRO A 1 80 ? 18.608 36.171 45.605 1.00 48.19 80 PRO A CA 1
ATOM 650 C C . PRO A 1 80 ? 17.185 36.777 45.587 1.00 48.19 80 PRO A C 1
ATOM 652 O O . PRO A 1 80 ? 17.003 37.921 45.962 1.00 48.19 80 PRO A O 1
ATOM 655 N N . LEU A 1 81 ? 16.162 36.001 45.218 1.00 41.38 81 LEU A N 1
ATOM 656 C CA . LEU A 1 81 ? 14.862 35.972 45.913 1.00 41.38 81 LEU A CA 1
ATOM 657 C C . LEU A 1 81 ? 14.029 34.830 45.314 1.00 41.38 81 LEU A C 1
ATOM 659 O O . LEU A 1 81 ? 13.593 34.878 44.164 1.00 41.38 81 LEU A O 1
ATOM 663 N N . GLN A 1 82 ? 13.843 33.771 46.097 1.00 48.88 82 GLN A N 1
ATOM 664 C CA . GLN A 1 82 ? 12.834 32.758 45.819 1.00 48.88 82 GLN A CA 1
ATOM 665 C C . GLN A 1 82 ? 11.456 33.418 45.943 1.00 48.88 82 GLN A C 1
ATOM 667 O O . GLN A 1 82 ? 11.157 34.026 46.969 1.00 48.88 82 GLN A O 1
ATOM 672 N N . LYS A 1 83 ? 10.615 33.278 44.914 1.00 50.81 83 LYS A N 1
ATOM 673 C CA . LYS A 1 83 ? 9.168 33.473 45.033 1.00 50.81 83 LYS A CA 1
ATOM 674 C C . LYS A 1 83 ? 8.461 32.133 44.811 1.00 50.81 83 LYS A C 1
ATOM 676 O O . LYS A 1 83 ? 8.887 31.365 43.945 1.00 50.81 83 LYS A O 1
ATOM 681 N N . PRO A 1 84 ? 7.436 31.829 45.619 1.00 46.50 84 PRO A N 1
ATOM 682 C CA . PRO A 1 84 ? 6.791 30.531 45.638 1.00 46.50 84 PRO A CA 1
ATOM 683 C C . PRO A 1 84 ? 5.750 30.392 44.519 1.00 46.50 84 PRO A C 1
ATOM 685 O O . PRO A 1 84 ? 5.230 31.369 43.987 1.00 46.50 84 PRO A O 1
ATOM 688 N N . THR A 1 85 ? 5.407 29.129 44.264 1.00 45.88 85 THR A N 1
ATOM 689 C CA . THR A 1 85 ? 4.083 28.643 43.842 1.00 45.88 85 THR A CA 1
ATOM 690 C 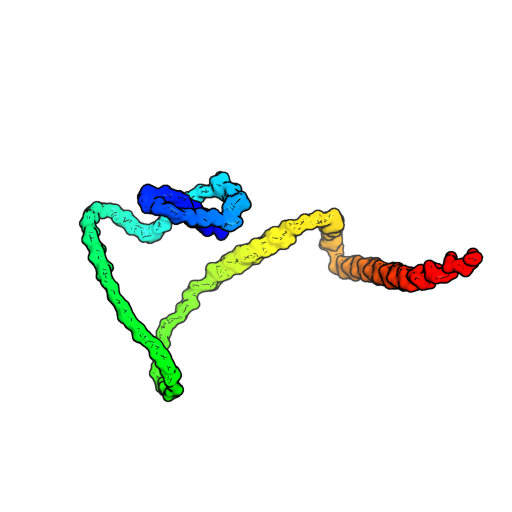C . THR A 1 85 ? 3.546 29.064 42.475 1.00 45.88 85 THR A C 1
ATOM 692 O O . THR A 1 85 ? 3.032 30.154 42.265 1.00 45.88 85 THR A O 1
ATOM 695 N N . GLY A 1 86 ? 3.515 28.076 41.584 1.00 38.75 86 GLY A N 1
ATOM 696 C CA . GLY A 1 86 ? 2.670 28.054 40.401 1.00 38.75 86 GLY A CA 1
ATOM 697 C C . GLY A 1 86 ? 2.630 26.647 39.820 1.00 38.75 86 GLY A C 1
ATOM 698 O O . GLY A 1 86 ? 3.100 26.426 38.709 1.00 38.75 86 GLY A O 1
ATOM 699 N N . ASN A 1 87 ? 2.128 25.675 40.590 1.00 46.66 87 ASN A N 1
ATOM 700 C CA . ASN A 1 87 ? 1.821 24.340 40.076 1.00 46.66 87 ASN A CA 1
ATOM 701 C C . ASN A 1 87 ? 0.773 24.474 38.958 1.00 46.66 87 ASN A C 1
ATOM 703 O O . ASN A 1 87 ? -0.425 24.425 39.220 1.00 46.66 87 ASN A O 1
ATOM 707 N N . LYS A 1 88 ? 1.209 24.595 37.699 1.00 52.44 88 LYS A N 1
ATOM 708 C CA . LYS A 1 88 ? 0.360 24.359 36.523 1.00 52.44 88 LYS A CA 1
ATOM 709 C C . LYS A 1 88 ? 0.107 22.855 36.390 1.00 52.44 88 LYS A C 1
ATOM 711 O O . LYS A 1 88 ? 0.611 22.189 35.492 1.00 52.44 88 LYS A O 1
ATOM 716 N N . LYS A 1 89 ? -0.667 22.307 37.325 1.00 53.88 89 LYS A N 1
ATOM 717 C CA . LYS A 1 89 ? -1.353 21.026 37.163 1.00 53.88 89 LYS A CA 1
ATOM 718 C C . LYS A 1 89 ? -2.751 21.355 36.664 1.00 53.88 89 LYS A C 1
ATOM 720 O O . LYS A 1 89 ? -3.589 21.714 37.474 1.00 53.88 89 LYS A O 1
ATOM 725 N N . THR A 1 90 ? -2.950 21.321 35.348 1.00 51.44 90 THR A N 1
ATOM 726 C CA . THR A 1 90 ? -4.246 21.149 34.646 1.00 51.44 90 THR A CA 1
ATOM 727 C C . THR A 1 90 ? -4.032 21.397 33.149 1.00 51.44 90 THR A C 1
ATOM 729 O O . THR A 1 90 ? -4.388 22.434 32.608 1.00 51.44 90 THR A O 1
ATOM 732 N N . SER A 1 91 ? -3.390 20.456 32.451 1.00 52.16 91 SER A N 1
ATOM 733 C CA . SER A 1 91 ? -3.478 20.383 30.978 1.00 52.16 91 SER A CA 1
ATOM 734 C C . SER A 1 91 ? -3.047 19.009 30.448 1.00 52.16 91 SER A C 1
ATOM 736 O O . SER A 1 91 ? -2.422 18.883 29.402 1.00 52.16 91 SER A O 1
ATOM 738 N N . THR A 1 92 ? -3.318 17.937 31.190 1.00 55.34 92 THR A N 1
ATOM 739 C CA . THR A 1 92 ? -3.096 16.578 30.673 1.00 55.34 92 THR A CA 1
ATOM 740 C C . THR A 1 92 ? -4.282 16.118 29.820 1.00 55.34 92 THR A C 1
ATOM 742 O O . THR A 1 92 ? -4.061 15.457 28.815 1.00 55.34 92 THR A O 1
ATOM 745 N N . SER A 1 93 ? -5.515 16.540 30.144 1.00 57.19 93 SER A N 1
ATOM 746 C CA . SER A 1 93 ? -6.735 16.136 29.412 1.00 57.19 93 SER A CA 1
ATOM 747 C C . SER A 1 93 ? -6.836 16.777 28.028 1.00 57.19 93 SER A C 1
ATOM 749 O O . SER A 1 93 ? -6.879 16.076 27.027 1.00 57.19 93 SER A O 1
ATOM 751 N N . VAL A 1 94 ? -6.759 18.112 27.947 1.00 59.56 94 VAL A N 1
ATOM 752 C CA . VAL A 1 94 ? -6.896 18.839 26.669 1.00 59.56 94 VAL A CA 1
ATOM 753 C C . VAL A 1 94 ? -5.740 18.526 25.719 1.00 59.56 94 VAL A C 1
ATOM 755 O O . VAL A 1 94 ? -5.929 18.437 24.510 1.00 59.56 94 VAL A O 1
ATOM 758 N N . ARG A 1 95 ? -4.532 18.315 26.257 1.00 60.59 95 ARG A N 1
ATOM 759 C CA . ARG A 1 95 ? -3.370 17.931 25.453 1.00 60.59 95 ARG A CA 1
ATOM 760 C C . ARG A 1 95 ? -3.511 16.510 24.908 1.00 60.59 95 ARG A C 1
ATOM 762 O O . ARG A 1 95 ? -3.143 16.304 23.763 1.00 60.59 95 ARG A O 1
ATOM 769 N N . ALA A 1 96 ? -4.085 15.580 25.675 1.00 67.38 96 ALA A N 1
ATOM 770 C CA . ALA A 1 96 ? -4.387 14.228 25.205 1.00 67.38 96 ALA A CA 1
ATOM 771 C C . ALA A 1 96 ? -5.502 14.219 24.147 1.00 67.38 96 ALA A C 1
ATOM 773 O O . ALA A 1 96 ? -5.371 13.540 23.136 1.00 67.38 96 ALA A O 1
ATOM 774 N N . GLU A 1 97 ? -6.558 15.012 24.327 1.00 74.38 97 GLU A N 1
ATOM 775 C CA . GLU A 1 97 ? -7.641 15.152 23.343 1.00 74.38 97 GLU A CA 1
ATOM 776 C C . GLU A 1 97 ? -7.151 15.788 22.034 1.00 74.38 97 GLU A C 1
ATOM 778 O O . GLU A 1 97 ? -7.507 15.329 20.949 1.00 74.38 97 GLU A O 1
ATOM 783 N N . LEU A 1 98 ? -6.279 16.800 22.122 1.00 79.38 98 LEU A N 1
ATOM 784 C CA . LEU A 1 98 ? -5.642 17.412 20.956 1.00 79.38 98 LEU A CA 1
ATOM 785 C C . LEU A 1 98 ? -4.725 16.419 20.230 1.00 79.38 98 LEU A C 1
ATOM 787 O O . LEU A 1 98 ? -4.730 16.381 19.003 1.00 79.38 98 LEU A O 1
ATOM 791 N N . ASP A 1 99 ? -3.969 15.602 20.966 1.00 81.44 99 ASP A N 1
ATOM 792 C CA . ASP A 1 99 ? -3.090 14.580 20.385 1.00 81.44 99 ASP A CA 1
ATOM 793 C C . ASP A 1 99 ? -3.895 13.470 19.695 1.00 81.44 99 ASP A C 1
ATOM 795 O O . ASP A 1 99 ? -3.541 13.022 18.604 1.00 81.44 99 ASP A O 1
ATOM 799 N N . VAL A 1 100 ? -5.027 13.071 20.286 1.00 84.38 100 VAL A N 1
ATOM 800 C CA . VAL A 1 100 ? -5.972 12.119 19.685 1.00 84.38 100 VAL A CA 1
ATOM 801 C C . VAL A 1 100 ? -6.573 12.694 18.402 1.00 84.38 100 VAL A C 1
ATOM 803 O O . VAL A 1 100 ? -6.517 12.032 17.368 1.00 84.38 100 VAL A O 1
ATOM 806 N N . ALA A 1 101 ? -7.055 13.939 18.423 1.00 83.56 101 ALA A N 1
ATOM 807 C CA . ALA A 1 101 ? -7.627 14.597 17.247 1.00 83.56 101 ALA A CA 1
ATOM 808 C C . ALA A 1 101 ? -6.588 14.825 16.132 1.00 83.56 101 ALA A C 1
ATOM 810 O O . ALA A 1 101 ? -6.879 14.651 14.947 1.00 83.56 101 ALA A O 1
ATOM 811 N N . MET A 1 102 ? -5.354 15.179 16.498 1.00 85.81 102 MET A N 1
ATOM 812 C CA . MET A 1 102 ? -4.235 15.333 15.566 1.00 85.81 102 MET A CA 1
ATOM 813 C C . MET A 1 102 ? -3.867 13.989 14.922 1.00 85.81 102 MET A C 1
ATOM 815 O O . MET A 1 102 ? -3.673 13.913 13.707 1.00 85.81 102 MET A O 1
ATOM 819 N N . LYS A 1 103 ? -3.811 12.916 15.718 1.00 84.38 103 LYS A N 1
ATOM 820 C CA . LYS A 1 103 ? -3.539 11.556 15.242 1.00 84.38 103 LYS A CA 1
ATOM 821 C C . LYS A 1 103 ? -4.642 11.051 14.313 1.00 84.38 103 LYS A C 1
ATOM 823 O O . LYS A 1 103 ? -4.336 10.486 13.266 1.00 84.38 103 LYS A O 1
ATOM 828 N N . GLU A 1 104 ? -5.901 11.296 14.656 1.00 83.38 104 GLU A N 1
ATOM 829 C CA . GLU A 1 104 ? -7.055 10.920 13.840 1.00 83.38 104 GLU A CA 1
ATOM 830 C C . GLU A 1 104 ? -7.057 11.660 12.495 1.00 83.38 104 GLU A C 1
ATOM 832 O O . GLU A 1 104 ? -7.193 11.033 11.445 1.00 83.38 104 GLU A O 1
ATOM 837 N N . TYR A 1 105 ? -6.765 12.965 12.495 1.00 80.19 105 TYR A N 1
ATOM 838 C CA . TYR A 1 105 ? -6.620 13.757 11.272 1.00 80.19 105 TYR A CA 1
ATOM 839 C C . TYR A 1 105 ? -5.476 13.260 10.372 1.00 80.19 105 TYR A C 1
ATOM 841 O O . TYR A 1 105 ? -5.631 13.171 9.152 1.00 80.19 105 TYR A O 1
ATOM 849 N N . LEU A 1 106 ? -4.329 12.893 10.954 1.00 81.25 106 LEU A N 1
ATOM 850 C CA . LEU A 1 106 ? -3.197 12.337 10.206 1.00 81.25 106 LEU A CA 1
ATOM 851 C C . LEU A 1 106 ? -3.520 10.955 9.614 1.00 81.25 106 LEU A C 1
ATOM 853 O O . LEU A 1 106 ? -3.183 10.700 8.457 1.00 81.25 106 LEU A O 1
ATOM 857 N N . MET A 1 107 ? -4.221 10.089 10.356 1.00 76.44 107 MET A N 1
ATOM 858 C CA . MET A 1 107 ? -4.682 8.783 9.860 1.00 76.44 107 MET A CA 1
ATOM 859 C C . MET A 1 107 ? -5.743 8.924 8.757 1.00 76.44 107 MET A C 1
ATOM 861 O O . MET A 1 107 ? -5.728 8.175 7.777 1.00 76.44 107 MET A O 1
ATOM 865 N N . GLN A 1 108 ? -6.621 9.922 8.863 1.00 73.94 108 GLN A N 1
ATOM 866 C CA . GLN A 1 108 ? -7.627 10.222 7.846 1.00 73.94 108 GLN A CA 1
ATOM 867 C C . GLN A 1 108 ? -7.004 10.781 6.559 1.00 73.94 108 GLN A C 1
ATOM 869 O O . GLN A 1 108 ? -7.458 10.478 5.461 1.00 73.94 108 GLN A O 1
ATOM 874 N N . ARG A 1 109 ? -5.914 11.547 6.668 1.00 71.31 109 ARG A N 1
ATOM 875 C CA . ARG A 1 109 ? -5.144 12.009 5.504 1.00 71.31 109 ARG A CA 1
ATOM 876 C C . ARG A 1 109 ? -4.329 10.899 4.844 1.00 71.31 109 ARG A C 1
ATOM 878 O O . ARG A 1 109 ? -4.183 10.903 3.627 1.00 71.31 109 ARG A O 1
ATOM 885 N N . ALA A 1 110 ? -3.802 9.958 5.625 1.00 66.12 110 ALA A N 1
ATOM 886 C CA . ALA A 1 110 ? -3.060 8.813 5.098 1.00 66.12 110 ALA A CA 1
ATOM 887 C C . ALA A 1 110 ? -3.957 7.842 4.308 1.00 66.12 110 ALA A C 1
ATOM 889 O O . ALA A 1 110 ? -3.489 7.222 3.360 1.00 66.12 110 ALA A O 1
ATOM 890 N N . SER A 1 111 ? -5.240 7.752 4.669 1.00 61.62 111 SER A N 1
ATOM 891 C CA . SER A 1 111 ? -6.246 6.915 3.997 1.00 61.62 111 SER A CA 1
ATOM 892 C C . SER A 1 111 ? -6.918 7.578 2.787 1.00 61.62 111 SER A C 1
ATOM 894 O O . SER A 1 111 ? -7.684 6.920 2.096 1.00 61.62 111 SER A O 1
ATOM 896 N N . GLN A 1 112 ? -6.628 8.855 2.509 1.00 59.91 112 GLN A N 1
ATOM 897 C CA . GLN A 1 112 ? -7.084 9.563 1.302 1.00 59.91 112 GLN A CA 1
ATOM 898 C C . GLN A 1 112 ? -6.131 9.418 0.109 1.00 59.91 112 GLN A C 1
ATOM 900 O O . GLN A 1 112 ? -6.323 10.090 -0.903 1.00 59.91 112 GLN A O 1
ATOM 905 N N . ARG A 1 113 ? -5.085 8.590 0.210 1.00 72.25 113 ARG A N 1
ATOM 906 C CA . ARG A 1 113 ? -4.342 8.203 -0.990 1.00 72.25 113 ARG A CA 1
ATOM 907 C C . ARG A 1 113 ? -5.285 7.385 -1.864 1.00 72.25 113 ARG A C 1
ATOM 909 O O . ARG A 1 113 ? -5.924 6.465 -1.362 1.00 72.25 113 ARG A O 1
ATOM 916 N N . GLU A 1 114 ? -5.410 7.791 -3.122 1.00 79.00 114 GLU A N 1
ATOM 917 C CA . GLU A 1 114 ? -6.078 6.997 -4.149 1.00 79.00 114 GLU A CA 1
ATOM 918 C C . GLU A 1 114 ? -5.379 5.633 -4.155 1.00 79.00 114 GLU A C 1
ATOM 920 O O . GLU A 1 114 ? -4.163 5.574 -4.320 1.00 79.00 114 GLU A O 1
ATOM 925 N N . GLU A 1 115 ? -6.110 4.577 -3.790 1.00 83.81 115 GLU A N 1
ATOM 926 C CA . GLU A 1 115 ? -5.562 3.222 -3.789 1.00 83.81 115 GLU A CA 1
ATOM 927 C C . GLU A 1 115 ? -5.443 2.787 -5.252 1.00 83.81 115 GLU A C 1
ATOM 929 O O . GLU A 1 115 ? -6.446 2.769 -5.969 1.00 83.81 115 GLU A O 1
ATOM 934 N N . ASP A 1 116 ? -4.232 2.450 -5.689 1.00 91.44 116 ASP A N 1
ATOM 935 C CA . ASP A 1 116 ? -4.012 1.936 -7.038 1.00 91.44 116 ASP A CA 1
ATOM 936 C C . ASP A 1 116 ? -4.570 0.503 -7.149 1.00 91.44 116 ASP A C 1
ATOM 938 O O . ASP A 1 116 ? -4.720 -0.207 -6.151 1.00 91.44 116 ASP A O 1
ATOM 942 N N . ASP A 1 117 ? -4.819 0.010 -8.367 1.00 93.75 117 ASP A N 1
ATOM 943 C CA . ASP A 1 117 ? -5.322 -1.360 -8.593 1.00 93.75 117 ASP A CA 1
ATOM 944 C C . ASP A 1 117 ? -4.466 -2.437 -7.892 1.00 93.75 117 ASP A C 1
ATOM 946 O O . ASP A 1 117 ? -4.977 -3.457 -7.415 1.00 93.75 117 ASP A O 1
ATOM 950 N N . LEU A 1 118 ? -3.155 -2.194 -7.779 1.00 92.31 118 LEU A N 1
ATOM 951 C CA . LEU A 1 118 ? -2.226 -3.050 -7.041 1.00 92.31 118 LEU A CA 1
ATOM 952 C C . LEU A 1 118 ? -2.500 -3.042 -5.534 1.00 92.31 118 LEU A C 1
ATOM 954 O O . LEU A 1 118 ? -2.485 -4.104 -4.908 1.00 92.31 118 LEU A O 1
ATOM 958 N N . ASP A 1 119 ? -2.793 -1.882 -4.949 1.00 92.88 119 ASP A N 1
ATOM 959 C CA . ASP A 1 119 ? -3.135 -1.770 -3.531 1.00 92.88 119 ASP A CA 1
ATOM 960 C C . ASP A 1 119 ? -4.426 -2.539 -3.229 1.00 92.88 119 ASP A C 1
ATOM 962 O O . ASP A 1 119 ? -4.473 -3.316 -2.268 1.00 92.88 119 ASP A O 1
ATOM 966 N N . LEU A 1 120 ? -5.447 -2.409 -4.088 1.00 93.56 120 LEU A N 1
ATOM 967 C CA . LEU A 1 120 ? -6.692 -3.174 -3.974 1.00 93.56 120 LEU A CA 1
ATOM 968 C C . LEU A 1 120 ? -6.427 -4.682 -4.070 1.00 93.56 120 LEU A C 1
ATOM 970 O O . LEU A 1 120 ? -6.962 -5.463 -3.273 1.00 93.56 120 LEU A O 1
ATOM 974 N N . PHE A 1 121 ? -5.570 -5.102 -5.003 1.00 95.44 121 PHE A N 1
ATOM 975 C CA . PHE A 1 121 ? -5.178 -6.498 -5.160 1.00 95.44 121 PHE A CA 1
ATOM 976 C C . PHE A 1 121 ? -4.497 -7.044 -3.895 1.00 95.44 121 PHE A C 1
ATOM 978 O O . PHE A 1 121 ? -4.956 -8.048 -3.335 1.00 95.44 121 PHE A O 1
ATOM 985 N N . PHE A 1 122 ? -3.473 -6.366 -3.368 1.00 94.88 122 PHE A N 1
ATOM 986 C CA . PHE A 1 122 ? -2.785 -6.806 -2.149 1.00 94.88 122 PHE A CA 1
ATOM 987 C C . PHE A 1 122 ? -3.705 -6.783 -0.926 1.00 94.88 122 PHE A C 1
ATOM 989 O O . PHE A 1 122 ? -3.657 -7.691 -0.088 1.00 94.88 122 PHE A O 1
ATOM 996 N N . ARG A 1 123 ? -4.603 -5.797 -0.840 1.00 93.38 123 ARG A N 1
ATOM 997 C CA . ARG A 1 123 ? -5.615 -5.707 0.215 1.00 93.38 123 ARG A CA 1
ATOM 998 C C . ARG A 1 123 ? -6.603 -6.872 0.153 1.00 93.38 123 ARG A C 1
ATOM 1000 O O . ARG A 1 123 ? -6.957 -7.415 1.203 1.00 93.38 123 ARG A O 1
ATOM 1007 N N . SER A 1 124 ? -6.991 -7.308 -1.047 1.00 95.56 124 SER A N 1
ATOM 1008 C CA . SER A 1 124 ? -7.840 -8.491 -1.228 1.00 95.56 124 SER A CA 1
ATOM 1009 C C . SER A 1 124 ? -7.149 -9.769 -0.722 1.00 95.56 124 SER A C 1
ATOM 1011 O O . SER A 1 124 ? -7.735 -10.518 0.067 1.00 95.56 124 SER A O 1
ATOM 1013 N N . MET A 1 125 ? -5.864 -9.964 -1.047 1.00 95.00 125 MET A N 1
ATOM 1014 C CA . MET A 1 125 ? -5.067 -11.112 -0.595 1.00 95.00 125 MET A CA 1
ATOM 1015 C C . MET A 1 125 ? -4.781 -11.099 0.908 1.00 95.00 125 MET A C 1
ATOM 1017 O O . MET A 1 125 ? -4.728 -12.161 1.540 1.00 95.00 125 MET A O 1
ATOM 1021 N N . ALA A 1 126 ? -4.617 -9.914 1.502 1.00 95.19 126 ALA A N 1
ATOM 1022 C CA . ALA A 1 126 ? -4.301 -9.766 2.918 1.00 95.19 126 ALA A CA 1
ATOM 1023 C C . ALA A 1 126 ? -5.332 -10.466 3.816 1.00 95.19 126 ALA A C 1
ATOM 1025 O O . ALA A 1 126 ? -4.971 -11.004 4.864 1.00 95.19 126 ALA A O 1
ATOM 1026 N N . THR A 1 127 ? -6.603 -10.513 3.405 1.00 94.62 127 THR A N 1
ATOM 1027 C CA . THR A 1 127 ? -7.662 -11.209 4.155 1.00 94.62 127 THR A CA 1
ATOM 1028 C C . THR A 1 127 ? -7.392 -12.708 4.316 1.00 94.62 127 THR A C 1
ATOM 1030 O O . THR A 1 127 ? -7.650 -13.262 5.386 1.00 94.62 127 THR A O 1
ATOM 1033 N N . THR A 1 128 ? -6.820 -13.352 3.299 1.00 96.44 128 THR A N 1
ATOM 1034 C CA . THR A 1 128 ? -6.468 -14.777 3.312 1.00 96.44 128 THR A CA 1
ATOM 1035 C C . THR A 1 128 ? -5.184 -15.012 4.099 1.00 96.44 128 THR A C 1
ATOM 1037 O O . THR A 1 128 ? -5.153 -15.872 4.977 1.00 96.44 128 THR A O 1
ATOM 1040 N N . VAL A 1 129 ? -4.149 -14.199 3.861 1.00 96.94 129 VAL A N 1
ATOM 1041 C CA . VAL A 1 129 ? -2.851 -14.310 4.556 1.00 96.94 129 VAL A CA 1
ATOM 1042 C C . VAL A 1 129 ? -3.005 -14.109 6.067 1.00 96.94 129 VAL A C 1
ATOM 1044 O O . VAL A 1 129 ? -2.377 -14.804 6.862 1.00 96.94 129 VAL A O 1
ATOM 1047 N N . ARG A 1 130 ? -3.908 -13.217 6.497 1.00 96.44 130 ARG A N 1
ATOM 1048 C CA . ARG A 1 130 ? -4.199 -12.986 7.922 1.00 96.44 130 ARG A CA 1
ATOM 1049 C C . ARG A 1 130 ? -4.713 -14.226 8.655 1.00 96.44 130 ARG A C 1
ATOM 1051 O O . ARG A 1 130 ? -4.452 -14.342 9.848 1.00 96.44 130 ARG A O 1
ATOM 1058 N N . LYS A 1 131 ? -5.412 -15.134 7.963 1.00 97.56 131 LYS A N 1
ATOM 1059 C CA . LYS A 1 131 ? -5.972 -16.369 8.541 1.00 97.56 131 LYS A CA 1
ATOM 1060 C C . LYS A 1 131 ? -4.948 -17.503 8.654 1.00 97.56 131 LYS A C 1
ATOM 1062 O O . LYS A 1 131 ? -5.244 -18.519 9.273 1.00 97.56 131 LYS A O 1
ATOM 1067 N N . MET A 1 132 ? -3.771 -17.355 8.047 1.00 97.19 132 MET A N 1
ATOM 1068 C CA . MET A 1 132 ? -2.724 -18.375 8.077 1.00 97.19 132 MET A CA 1
ATOM 1069 C C . MET A 1 132 ? -1.989 -18.395 9.432 1.00 97.19 132 MET A C 1
ATOM 1071 O O . MET A 1 132 ? -1.996 -17.392 10.151 1.00 97.19 132 MET A O 1
ATOM 1075 N N . PRO A 1 133 ? -1.318 -19.503 9.793 1.00 98.50 133 PRO A N 1
ATOM 1076 C CA . PRO A 1 133 ? -0.397 -19.538 10.928 1.00 98.50 133 PRO A CA 1
ATOM 1077 C C . PRO A 1 133 ? 0.780 -18.569 10.755 1.00 98.50 133 PRO A C 1
ATOM 1079 O O . PRO A 1 133 ? 1.193 -18.272 9.636 1.00 98.50 133 PRO A O 1
ATOM 1082 N N . GLU A 1 134 ? 1.363 -18.113 11.865 1.00 98.00 134 GLU A N 1
ATOM 1083 C CA . GLU A 1 134 ? 2.398 -17.069 11.835 1.00 98.00 134 GLU A CA 1
ATOM 1084 C C . GLU A 1 134 ? 3.656 -17.477 11.057 1.00 98.00 134 GLU A C 1
ATOM 1086 O O . GLU A 1 134 ? 4.160 -16.692 10.260 1.00 98.00 134 GLU A O 1
ATOM 1091 N N . HIS A 1 135 ? 4.107 -18.727 11.202 1.00 97.94 135 HIS A N 1
ATOM 1092 C CA . HIS A 1 135 ? 5.252 -19.243 10.446 1.00 97.94 135 HIS A CA 1
ATOM 1093 C C . HIS A 1 135 ? 5.020 -19.162 8.928 1.00 97.94 135 HIS A C 1
ATOM 1095 O O . HIS A 1 135 ? 5.894 -18.719 8.191 1.00 97.94 135 HIS A O 1
ATOM 1101 N N . VAL A 1 136 ? 3.803 -19.470 8.466 1.00 98.19 136 VAL A N 1
ATOM 1102 C CA . VAL A 1 136 ? 3.439 -19.376 7.044 1.00 98.19 136 VAL A CA 1
ATOM 1103 C C . VAL A 1 136 ? 3.426 -17.923 6.569 1.00 98.19 136 VAL A C 1
ATOM 1105 O O . VAL A 1 136 ? 3.850 -17.640 5.451 1.00 98.19 136 VAL A O 1
ATOM 1108 N N . LYS A 1 137 ? 2.966 -16.977 7.399 1.00 98.06 137 LYS A N 1
ATOM 1109 C CA . LYS A 1 137 ? 2.988 -15.547 7.042 1.00 98.06 137 LYS A CA 1
ATOM 1110 C C . LYS A 1 137 ? 4.409 -15.023 6.881 1.00 98.06 137 LYS A C 1
ATOM 1112 O O . LYS A 1 137 ? 4.654 -14.241 5.964 1.00 98.06 137 LYS A O 1
ATOM 1117 N N . ILE A 1 138 ? 5.320 -15.434 7.765 1.00 98.12 138 ILE A N 1
ATOM 1118 C CA . ILE A 1 138 ? 6.735 -15.050 7.708 1.00 98.12 138 ILE A CA 1
ATOM 1119 C C . ILE A 1 138 ? 7.352 -15.562 6.404 1.00 98.12 138 ILE A C 1
ATOM 1121 O O . ILE A 1 138 ? 7.917 -14.765 5.654 1.00 98.12 138 ILE A O 1
ATOM 1125 N N . ASP A 1 139 ? 7.156 -16.843 6.086 1.00 98.06 139 ASP A N 1
ATOM 1126 C CA . ASP A 1 139 ? 7.649 -17.443 4.842 1.00 98.06 139 ASP A CA 1
ATOM 1127 C C . ASP A 1 139 ? 7.073 -16.750 3.603 1.00 98.06 139 ASP A C 1
ATOM 1129 O O . ASP A 1 139 ? 7.785 -16.470 2.640 1.00 98.06 139 ASP A O 1
ATOM 1133 N N . LEU A 1 140 ? 5.775 -16.439 3.619 1.00 98.06 140 LEU A N 1
ATOM 1134 C CA . LEU A 1 140 ? 5.112 -15.755 2.513 1.00 98.06 140 LEU A CA 1
ATOM 1135 C C . LEU A 1 140 ? 5.656 -14.333 2.326 1.00 98.06 140 LEU A C 1
ATOM 1137 O O . LEU A 1 140 ? 5.917 -13.920 1.198 1.00 98.06 140 LEU A O 1
ATOM 1141 N N . LYS A 1 141 ? 5.880 -13.600 3.422 1.00 97.38 141 LYS A N 1
ATOM 1142 C CA . LYS A 1 141 ? 6.498 -12.270 3.385 1.00 97.38 141 LYS A CA 1
ATOM 1143 C C . LYS A 1 141 ? 7.907 -12.331 2.796 1.00 97.38 141 LYS A C 1
ATOM 1145 O O . LYS A 1 141 ? 8.240 -11.486 1.968 1.00 97.38 141 LYS A O 1
ATOM 1150 N N . LEU A 1 142 ? 8.705 -13.324 3.192 1.00 98.38 142 LEU A N 1
ATOM 1151 C CA . LEU A 1 142 ? 10.051 -13.524 2.660 1.00 98.38 142 LEU A CA 1
ATOM 1152 C C . LEU A 1 142 ? 10.012 -13.780 1.147 1.00 98.38 142 LEU A C 1
ATOM 1154 O O . LEU A 1 142 ? 10.671 -13.069 0.396 1.00 98.38 142 LEU A O 1
ATOM 1158 N N . LYS A 1 143 ? 9.164 -14.708 0.689 1.00 98.31 143 LYS A N 1
ATOM 1159 C CA . LYS A 1 143 ? 9.018 -15.032 -0.741 1.00 98.31 143 LYS A CA 1
ATOM 1160 C C . LYS A 1 143 ? 8.568 -13.841 -1.580 1.00 98.31 143 LYS A C 1
ATOM 1162 O O . LYS A 1 143 ? 9.075 -13.640 -2.679 1.00 98.31 143 LYS A O 1
ATOM 1167 N N . ILE A 1 144 ? 7.629 -13.039 -1.076 1.00 97.31 144 ILE A N 1
ATOM 1168 C CA . ILE A 1 144 ? 7.207 -11.810 -1.763 1.00 97.31 144 ILE A CA 1
ATOM 1169 C C . ILE A 1 144 ? 8.398 -10.856 -1.901 1.00 97.31 144 ILE A C 1
ATOM 1171 O O . ILE A 1 144 ? 8.643 -10.353 -2.994 1.00 97.31 144 ILE A O 1
ATOM 1175 N N . HIS A 1 145 ? 9.168 -10.653 -0.827 1.00 97.88 145 HIS A N 1
ATOM 1176 C CA . HIS A 1 145 ? 10.371 -9.822 -0.878 1.00 97.88 145 HIS A CA 1
ATOM 1177 C C . HIS A 1 145 ? 11.413 -10.348 -1.871 1.00 97.88 145 HIS A C 1
ATOM 1179 O O . HIS A 1 145 ? 11.977 -9.553 -2.614 1.00 97.88 145 HIS A O 1
ATOM 1185 N N . GLU A 1 146 ? 11.650 -11.659 -1.927 1.00 98.38 146 GLU A N 1
ATOM 1186 C CA . GLU A 1 146 ? 12.579 -12.267 -2.888 1.00 98.38 146 GLU A CA 1
ATOM 1187 C C . GLU A 1 146 ? 12.158 -12.018 -4.341 1.00 98.38 146 GLU A C 1
ATOM 1189 O O . GLU A 1 146 ? 12.996 -11.681 -5.178 1.00 98.38 146 GLU A O 1
ATOM 1194 N N . ILE A 1 147 ? 10.862 -12.160 -4.641 1.00 98.19 147 ILE A N 1
ATOM 1195 C CA . ILE A 1 147 ? 10.314 -11.924 -5.983 1.00 98.19 147 ILE A CA 1
ATOM 1196 C C . ILE A 1 147 ? 10.480 -10.456 -6.377 1.00 98.19 147 ILE A C 1
ATOM 1198 O O . ILE A 1 147 ? 10.974 -10.174 -7.468 1.00 98.19 147 ILE A O 1
ATOM 1202 N N . VAL A 1 148 ? 10.106 -9.529 -5.489 1.00 97.44 148 VAL A N 1
ATOM 1203 C CA . VAL A 1 148 ? 10.240 -8.085 -5.736 1.00 97.44 148 VAL A CA 1
ATOM 1204 C C . VAL A 1 148 ? 11.706 -7.717 -5.942 1.00 97.44 148 VAL A C 1
ATOM 1206 O O . VAL A 1 148 ? 12.044 -7.106 -6.950 1.00 97.44 148 VAL A O 1
ATOM 1209 N N . HIS A 1 149 ? 12.588 -8.169 -5.052 1.00 98.00 149 HIS A N 1
ATOM 1210 C CA . HIS A 1 149 ? 14.017 -7.895 -5.148 1.00 98.00 149 HIS A CA 1
ATOM 1211 C C . HIS A 1 149 ? 14.618 -8.437 -6.453 1.00 98.00 149 HIS A C 1
ATOM 1213 O O . HIS A 1 149 ? 15.411 -7.759 -7.102 1.00 98.00 149 HIS A O 1
ATOM 1219 N N . ARG A 1 150 ? 14.238 -9.649 -6.881 1.00 97.75 150 ARG A N 1
ATOM 1220 C CA . ARG A 1 150 ? 14.689 -10.195 -8.169 1.00 97.75 150 ARG A CA 1
ATOM 1221 C C . ARG A 1 150 ? 14.248 -9.310 -9.338 1.00 97.75 150 ARG A C 1
ATOM 1223 O O . ARG A 1 150 ? 15.080 -8.989 -10.181 1.00 97.75 150 ARG A O 1
ATOM 1230 N N . ALA A 1 151 ? 12.981 -8.901 -9.367 1.00 97.69 151 ALA A N 1
ATOM 1231 C CA . ALA A 1 151 ? 12.456 -8.039 -10.423 1.00 97.69 151 ALA A CA 1
ATOM 1232 C C . ALA A 1 151 ? 13.159 -6.668 -10.456 1.00 97.69 151 ALA A C 1
ATOM 1234 O O . ALA A 1 151 ? 13.485 -6.164 -11.530 1.00 97.69 151 ALA A O 1
ATOM 1235 N N . GLU A 1 152 ? 13.452 -6.085 -9.290 1.00 96.81 152 GLU A N 1
ATOM 1236 C CA . GLU A 1 152 ? 14.221 -4.839 -9.182 1.00 96.81 152 GLU A CA 1
ATOM 1237 C C . GLU A 1 152 ? 15.636 -4.988 -9.757 1.00 96.81 152 GLU A C 1
ATOM 1239 O O . GLU A 1 152 ? 16.086 -4.130 -10.518 1.00 96.81 152 GLU A O 1
ATOM 1244 N N . MET A 1 153 ? 16.326 -6.092 -9.450 1.00 95.69 153 MET A N 1
ATOM 1245 C CA . MET A 1 153 ? 17.662 -6.367 -9.992 1.00 95.69 153 MET A CA 1
ATOM 1246 C C . MET A 1 153 ? 17.646 -6.531 -11.514 1.00 95.69 153 MET A C 1
ATOM 1248 O O . MET A 1 153 ? 18.497 -5.968 -12.204 1.00 95.69 153 MET A O 1
ATOM 1252 N N . GLU A 1 154 ? 16.666 -7.255 -12.054 1.00 96.25 154 GLU A N 1
ATOM 1253 C CA . GLU A 1 154 ? 16.502 -7.421 -13.502 1.00 96.25 154 GLU A CA 1
ATOM 1254 C C . GLU A 1 154 ? 16.261 -6.078 -14.203 1.00 96.25 154 GLU A C 1
ATOM 1256 O O . GLU A 1 154 ? 16.878 -5.798 -15.234 1.00 96.25 154 GLU A O 1
ATOM 1261 N N . LEU A 1 155 ? 15.432 -5.211 -13.611 1.00 95.50 155 LEU A N 1
ATOM 1262 C CA . LEU A 1 155 ? 15.171 -3.871 -14.134 1.00 95.50 155 LEU A CA 1
ATOM 1263 C C . LEU A 1 155 ? 16.447 -3.017 -14.171 1.00 95.50 155 LEU A C 1
ATOM 1265 O O . LEU A 1 155 ? 16.722 -2.369 -15.184 1.00 95.50 155 LEU A O 1
ATOM 1269 N N . MET A 1 156 ? 17.248 -3.038 -13.101 1.00 93.88 156 MET A N 1
ATOM 1270 C CA . MET A 1 156 ? 18.524 -2.316 -13.052 1.00 93.88 156 MET A CA 1
ATOM 1271 C C . MET A 1 156 ? 19.511 -2.831 -14.110 1.00 93.88 156 MET A C 1
ATOM 1273 O O . MET A 1 156 ? 20.143 -2.033 -14.806 1.00 93.88 156 MET A O 1
ATOM 1277 N N . CYS A 1 157 ? 19.618 -4.154 -14.282 1.00 92.75 157 CYS A N 1
ATOM 1278 C CA . CYS A 1 157 ? 20.466 -4.752 -15.315 1.00 92.75 157 CYS A CA 1
ATOM 1279 C C . CYS A 1 157 ? 20.026 -4.354 -16.731 1.00 92.75 157 CYS A C 1
ATOM 1281 O O . CYS A 1 157 ? 20.869 -3.974 -17.547 1.00 92.75 157 CYS A O 1
ATOM 1283 N N . ALA A 1 158 ? 18.724 -4.398 -17.024 1.00 91.25 158 ALA A N 1
ATOM 1284 C CA . ALA A 1 158 ? 18.189 -4.015 -18.329 1.00 91.25 158 ALA A CA 1
ATOM 1285 C C . ALA A 1 158 ? 18.454 -2.532 -18.650 1.00 91.25 158 ALA A C 1
ATOM 1287 O O . ALA A 1 158 ? 18.852 -2.194 -19.766 1.00 91.25 158 ALA A O 1
ATOM 1288 N N . GLN A 1 159 ? 18.306 -1.643 -17.662 1.00 90.12 159 GLN A N 1
ATOM 1289 C CA . GLN A 1 159 ? 18.610 -0.217 -17.821 1.00 90.12 159 GLN A CA 1
ATOM 1290 C C . GLN A 1 159 ? 20.101 0.035 -18.083 1.00 90.12 159 GLN A C 1
ATOM 1292 O O . GLN A 1 159 ? 20.442 0.819 -18.971 1.00 90.12 159 GLN A O 1
ATOM 1297 N N . ALA A 1 160 ? 20.993 -0.656 -17.366 1.00 89.00 160 ALA A N 1
ATOM 1298 C CA . ALA A 1 160 ? 22.437 -0.539 -17.575 1.00 89.00 160 ALA A CA 1
ATOM 1299 C C . ALA A 1 160 ? 22.858 -0.994 -18.986 1.00 89.00 160 ALA A C 1
ATOM 1301 O O . ALA A 1 160 ? 23.697 -0.358 -19.627 1.00 89.00 160 ALA A O 1
ATOM 1302 N N . GLN A 1 161 ? 22.245 -2.063 -19.504 1.00 85.25 161 GLN A N 1
ATOM 1303 C CA . GLN A 1 161 ? 22.486 -2.544 -20.869 1.00 85.25 161 GLN A CA 1
ATOM 1304 C C . GLN A 1 161 ? 21.954 -1.576 -21.937 1.00 85.25 161 GLN A C 1
ATOM 1306 O O . GLN A 1 161 ? 22.616 -1.353 -22.950 1.00 85.25 161 GLN A O 1
ATOM 1311 N N . ALA A 1 162 ? 20.796 -0.950 -21.715 1.00 84.25 162 ALA A N 1
ATOM 1312 C CA . ALA A 1 162 ? 20.258 0.049 -22.640 1.00 84.25 162 ALA A CA 1
ATOM 1313 C C . ALA A 1 162 ? 21.172 1.288 -22.755 1.00 84.25 162 ALA A C 1
ATOM 1315 O O . ALA A 1 162 ? 21.389 1.812 -23.849 1.00 84.25 162 ALA A O 1
ATOM 1316 N N . GLN A 1 163 ? 21.765 1.729 -21.641 1.00 82.06 163 GLN A N 1
ATOM 1317 C CA . GLN A 1 163 ? 22.699 2.861 -21.619 1.00 82.06 163 GLN A CA 1
ATOM 1318 C C . GLN A 1 163 ? 24.042 2.544 -22.303 1.00 82.06 163 GLN A C 1
ATOM 1320 O O . GLN A 1 163 ? 24.623 3.408 -22.970 1.00 82.06 163 GLN A O 1
ATOM 1325 N N . SER A 1 164 ? 24.536 1.306 -22.196 1.00 78.75 164 SER A N 1
ATOM 1326 C CA . SER A 1 164 ? 25.786 0.906 -22.856 1.00 78.75 164 SER A CA 1
ATOM 1327 C C . SER A 1 164 ? 25.630 0.748 -24.374 1.00 78.75 164 SER A C 1
ATOM 1329 O O . SER A 1 164 ? 26.542 1.094 -25.121 1.00 78.75 164 SER A O 1
ATOM 1331 N N . GLN A 1 165 ? 24.462 0.324 -24.864 1.00 70.12 165 GLN A N 1
ATOM 1332 C CA . GLN A 1 165 ? 24.202 0.243 -26.307 1.00 70.12 165 GLN A CA 1
ATOM 1333 C C . GLN A 1 165 ? 24.022 1.624 -26.954 1.00 70.12 165 GLN A C 1
ATOM 1335 O O . GLN A 1 165 ? 24.560 1.865 -28.035 1.00 70.12 165 GLN A O 1
ATOM 1340 N N . ALA A 1 166 ? 23.350 2.561 -26.274 1.00 69.38 166 ALA A N 1
ATOM 1341 C CA . ALA A 1 166 ? 23.154 3.924 -26.778 1.00 69.38 166 ALA A CA 1
ATOM 1342 C C . ALA A 1 166 ? 24.472 4.707 -26.947 1.00 69.38 166 ALA A C 1
ATOM 1344 O O . ALA A 1 166 ? 24.595 5.541 -27.845 1.00 69.38 166 ALA A O 1
ATOM 1345 N N . SER A 1 167 ? 25.478 4.426 -26.113 1.00 61.78 167 SER A N 1
ATOM 1346 C CA . SER A 1 167 ? 26.794 5.074 -26.201 1.00 61.78 167 SER A CA 1
ATOM 1347 C C . SER A 1 167 ? 27.692 4.486 -27.298 1.00 61.78 167 SER A C 1
ATOM 1349 O O . SER A 1 167 ? 28.546 5.200 -27.828 1.00 61.78 167 SER A O 1
ATOM 1351 N N . HIS A 1 168 ? 27.473 3.234 -27.715 1.00 56.47 168 HIS A N 1
ATOM 1352 C CA . HIS A 1 168 ? 28.282 2.595 -28.757 1.00 56.47 168 HIS A CA 1
ATOM 1353 C C . HIS A 1 168 ? 27.813 2.929 -30.189 1.00 56.47 168 HIS A C 1
ATOM 1355 O O . HIS A 1 168 ? 28.638 2.986 -31.103 1.00 56.47 168 HIS A O 1
ATOM 1361 N N . SER A 1 169 ? 26.523 3.222 -30.400 1.00 58.53 169 SER A N 1
ATOM 1362 C CA . SER A 1 169 ? 25.979 3.602 -31.717 1.00 58.53 169 SER A CA 1
ATOM 1363 C C . SER A 1 169 ? 26.248 5.060 -32.123 1.00 58.53 169 SER A C 1
ATOM 1365 O O . SER A 1 169 ? 26.104 5.399 -33.296 1.00 58.53 169 SER A O 1
ATOM 1367 N N . GLY A 1 170 ? 26.667 5.925 -31.190 1.00 53.62 170 GLY A N 1
ATOM 1368 C CA . GLY A 1 170 ? 26.926 7.350 -31.449 1.00 53.62 170 GLY A CA 1
ATOM 1369 C C . GLY A 1 170 ? 28.182 7.652 -32.280 1.00 53.62 170 GLY A C 1
ATOM 1370 O O . GLY A 1 170 ? 28.280 8.728 -32.862 1.00 53.62 170 GLY A O 1
ATOM 1371 N N . TRP A 1 171 ? 29.123 6.709 -32.391 1.00 56.66 171 TRP A N 1
ATOM 1372 C CA . TRP A 1 171 ? 30.399 6.914 -33.099 1.00 56.66 171 TRP A CA 1
ATOM 1373 C C . TRP A 1 171 ? 30.398 6.400 -34.550 1.00 56.66 171 TRP A C 1
ATOM 1375 O O . TRP A 1 171 ? 31.318 6.695 -35.306 1.00 56.66 171 TRP A O 1
ATOM 1385 N N . ALA A 1 172 ? 29.364 5.662 -34.972 1.00 54.12 172 ALA A N 1
ATOM 1386 C CA . ALA A 1 172 ? 29.341 4.983 -36.274 1.00 54.12 172 ALA A CA 1
ATOM 1387 C C . ALA A 1 172 ? 28.738 5.809 -37.434 1.00 54.12 172 ALA A C 1
ATOM 1389 O O . ALA A 1 172 ? 28.708 5.327 -38.561 1.00 54.12 172 ALA A O 1
ATOM 1390 N N . HIS A 1 173 ? 28.261 7.038 -37.195 1.00 55.38 173 HIS A N 1
ATOM 1391 C CA . HIS A 1 173 ? 27.602 7.874 -38.220 1.00 55.38 173 HIS A CA 1
ATOM 1392 C C . HIS A 1 173 ? 28.473 9.011 -38.798 1.00 55.38 173 HIS A C 1
ATOM 1394 O O . HIS A 1 173 ? 27.976 9.827 -39.568 1.00 55.38 173 HIS A O 1
ATOM 1400 N N . GLY A 1 174 ? 29.768 9.078 -38.465 1.00 54.19 174 GLY A N 1
ATOM 1401 C CA . GLY A 1 174 ? 30.647 10.187 -38.872 1.00 54.19 174 GLY A CA 1
ATOM 1402 C C . GLY A 1 174 ? 31.563 9.950 -40.080 1.00 54.19 174 GLY A C 1
ATOM 1403 O O . GLY A 1 174 ? 32.269 10.872 -40.473 1.00 54.19 174 GLY A O 1
ATOM 1404 N N . MET A 1 175 ? 31.611 8.749 -40.666 1.00 54.91 175 MET A N 1
ATOM 1405 C CA . MET A 1 175 ? 32.622 8.417 -41.686 1.00 54.91 175 MET A CA 1
ATOM 1406 C C . MET A 1 175 ? 32.013 7.748 -42.920 1.00 54.91 175 MET A C 1
ATOM 1408 O O . MET A 1 175 ? 32.378 6.625 -43.250 1.00 54.91 175 MET A O 1
ATOM 1412 N N . ASN A 1 176 ? 31.070 8.402 -43.608 1.00 57.62 176 ASN A N 1
ATOM 1413 C CA . ASN A 1 176 ? 30.734 7.970 -44.969 1.00 57.62 176 ASN A CA 1
ATOM 1414 C C . ASN A 1 176 ? 30.145 9.069 -45.865 1.00 57.62 176 ASN A C 1
ATOM 1416 O O . ASN A 1 176 ? 29.095 8.884 -46.467 1.00 57.62 176 ASN A O 1
ATOM 1420 N N . THR A 1 177 ? 30.819 10.211 -45.984 1.00 61.50 177 THR A N 1
ATOM 1421 C CA . THR A 1 177 ? 30.601 11.124 -47.117 1.00 61.50 177 THR A CA 1
ATOM 1422 C C . THR A 1 177 ? 31.907 11.840 -47.436 1.00 61.50 177 THR A C 1
ATOM 1424 O O . THR A 1 177 ? 32.275 12.756 -46.713 1.00 61.50 177 THR A O 1
ATOM 1427 N N . PHE A 1 178 ? 32.629 11.380 -48.458 1.00 54.00 178 PHE A N 1
ATOM 1428 C CA . 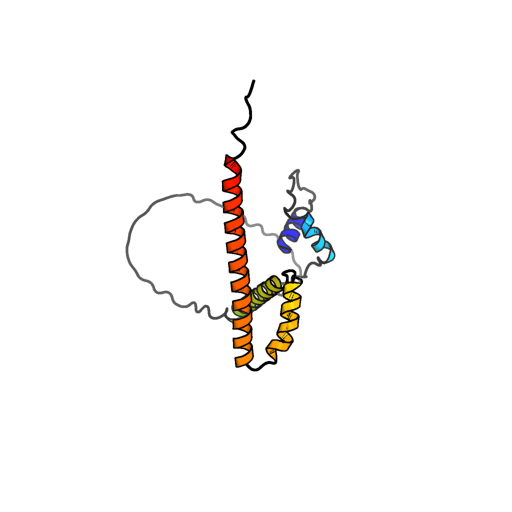PHE A 1 178 ? 33.175 12.198 -49.553 1.00 54.00 178 PHE A CA 1
ATOM 1429 C C . PHE A 1 178 ? 34.029 11.293 -50.453 1.00 54.00 178 PHE A C 1
ATOM 1431 O O . PHE A 1 178 ? 35.220 11.097 -50.241 1.00 54.00 178 PHE A O 1
ATOM 1438 N N . ASN A 1 179 ? 33.366 10.706 -51.447 1.00 50.50 179 ASN A N 1
ATOM 1439 C CA . ASN A 1 179 ? 33.983 10.161 -52.648 1.00 50.50 179 ASN A CA 1
ATOM 1440 C C . ASN A 1 179 ? 33.305 10.887 -53.812 1.00 50.50 179 ASN A C 1
ATOM 1442 O O . ASN A 1 179 ? 32.193 10.508 -54.174 1.00 50.50 179 ASN A O 1
ATOM 1446 N N . PHE A 1 180 ? 33.910 11.982 -54.275 1.00 52.38 180 PHE A N 1
ATOM 1447 C CA . PHE A 1 180 ? 34.146 12.361 -55.678 1.00 52.38 180 PHE A CA 1
ATOM 1448 C C . PHE A 1 180 ? 34.675 13.796 -55.752 1.00 52.38 180 PHE A C 1
ATOM 1450 O O . PHE A 1 180 ? 34.116 14.664 -55.043 1.00 52.38 180 PHE A O 1
#

pLDDT: mean 71.65, std 20.95, range [31.62, 98.5]

Radius of gyration: 35.91 Å; chains: 1; bounding box: 66×79×102 Å

InterPro domains:
  IPR004210 BESS motif [PF02944] (116-149)
  IPR004210 BESS motif [PS51031] (115-154)

Foldseek 3Di:
DLVVQVVLVVVVPDDVVPPDDDRDDDPCNPVCVVCVVVVDDDPDDDPPDPPDDDDDDDDDDDDDDDDDDDDDDDDDDDDDDDDDDDPPPDDPVVVVVVVVVVVVVVVVVVVPPPQDPVNVVVVVCVVVLVPDDPVVNVVVVVVVVVVVVVVVVVVVVVVVVVVVVVVVVPPPPPPDDDDD

Organism: Synaphobranchus kaupii (NCBI:txid118154)